Protein AF-A0A6B3HS02-F1 (afdb_monomer)

Radius of gyration: 13.83 Å; Cα contacts (8 Å, |Δi|>4): 31; chains: 1; bounding box: 35×16×32 Å

Foldseek 3Di:
DVQLCVEAPSNPPCNPPDNVVSCPVVDDCPDPVDNDDDDDDDDDPDPVVVVVVCCVVPPD

Secondary structure (DSSP, 8-state):
-HHHHH-GGGGGGGTTS-TTGGGTTS--TT-SS-----------S-HHHHHHHHHHHHT-

Structure (mmCIF, N/CA/C/O backbone):
data_AF-A0A6B3HS02-F1
#
_entry.id   AF-A0A6B3HS02-F1
#
loop_
_atom_site.group_PDB
_atom_site.id
_atom_site.type_symbol
_atom_site.label_atom_id
_atom_site.label_alt_id
_atom_site.label_comp_id
_atom_site.label_asym_id
_atom_site.label_entity_id
_atom_site.label_seq_id
_atom_site.pdbx_PDB_ins_code
_atom_site.Cartn_x
_atom_site.Cartn_y
_atom_site.Cartn_z
_atom_site.occupancy
_atom_site.B_iso_or_equiv
_atom_site.auth_seq_id
_atom_site.auth_comp_id
_atom_site.auth_asym_id
_atom_site.auth_atom_id
_atom_site.pdbx_PDB_model_num
ATOM 1 N N . VAL A 1 1 ? 7.747 11.256 -4.705 1.00 68.56 1 VAL A N 1
ATOM 2 C CA . VAL A 1 1 ? 6.624 10.287 -4.627 1.00 68.56 1 VAL A CA 1
ATOM 3 C C . VAL A 1 1 ? 6.234 9.797 -6.012 1.00 68.56 1 VAL A C 1
ATOM 5 O O . VAL A 1 1 ? 6.233 8.592 -6.203 1.00 68.56 1 VAL A O 1
ATOM 8 N N . GLU A 1 2 ? 6.019 10.685 -6.988 1.00 79.81 2 GLU A N 1
ATOM 9 C CA . GLU A 1 2 ? 5.687 10.303 -8.376 1.00 79.81 2 GLU A CA 1
ATOM 10 C C . GLU A 1 2 ? 6.635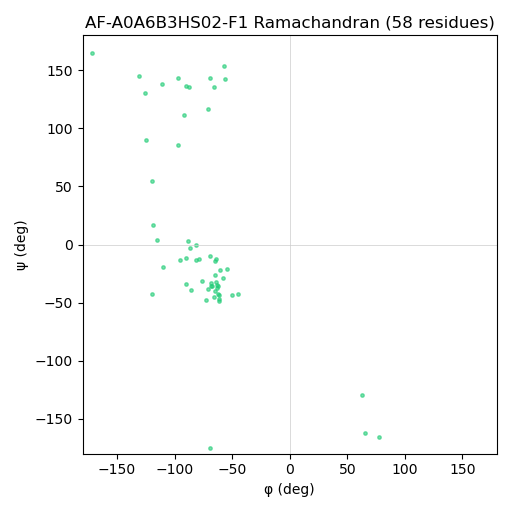 9.255 -8.985 1.00 79.81 2 GLU A C 1
ATOM 12 O O . GLU A 1 2 ? 6.157 8.268 -9.532 1.00 79.81 2 GLU A O 1
ATOM 17 N N . GLY A 1 3 ? 7.957 9.382 -8.798 1.00 85.44 3 GLY A N 1
ATOM 18 C CA . GLY A 1 3 ? 8.922 8.371 -9.267 1.00 85.44 3 GLY A CA 1
ATOM 19 C C . GLY A 1 3 ? 8.751 6.984 -8.626 1.00 85.44 3 GLY A C 1
ATOM 20 O O . GLY A 1 3 ? 8.881 5.969 -9.300 1.00 85.44 3 GLY A O 1
ATOM 21 N N . VAL A 1 4 ? 8.373 6.918 -7.344 1.00 84.62 4 VAL A N 1
ATOM 22 C CA . VAL A 1 4 ? 8.092 5.645 -6.648 1.00 84.62 4 VAL A CA 1
ATOM 23 C C . VAL A 1 4 ? 6.789 5.023 -7.160 1.00 84.62 4 VAL A C 1
ATOM 25 O O . VAL A 1 4 ? 6.718 3.807 -7.336 1.00 84.62 4 VAL A O 1
ATOM 28 N N . CYS A 1 5 ? 5.778 5.852 -7.445 1.00 82.81 5 CYS A N 1
ATOM 29 C CA . CYS A 1 5 ? 4.520 5.409 -8.048 1.00 82.81 5 CYS A CA 1
ATOM 30 C C . CYS A 1 5 ? 4.727 4.879 -9.474 1.00 82.81 5 CYS A C 1
ATOM 32 O O . CYS A 1 5 ? 4.217 3.809 -9.801 1.00 82.81 5 CYS A O 1
ATOM 34 N N . GLY A 1 6 ? 5.504 5.595 -10.294 1.00 83.69 6 GLY A N 1
ATOM 35 C CA . GLY A 1 6 ? 5.815 5.211 -11.673 1.00 83.69 6 GLY A CA 1
ATOM 36 C C . GLY A 1 6 ? 6.704 3.970 -11.776 1.00 83.69 6 GLY A C 1
ATOM 37 O O . GLY A 1 6 ? 6.516 3.148 -12.667 1.00 83.69 6 GLY A O 1
ATOM 38 N N . GLY A 1 7 ? 7.619 3.767 -10.827 1.00 85.62 7 GLY A N 1
ATOM 39 C CA . GLY A 1 7 ? 8.549 2.644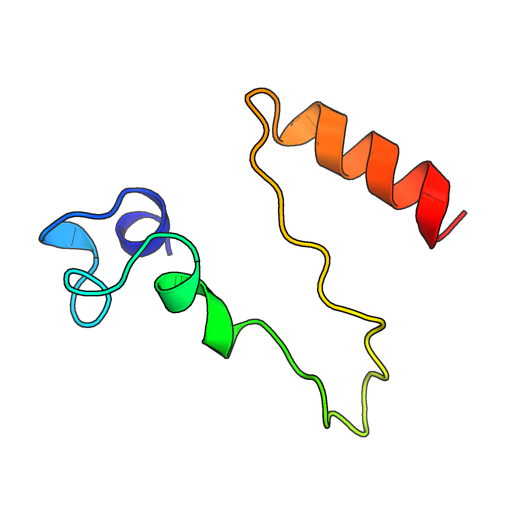 -10.862 1.00 85.62 7 GLY A CA 1
ATOM 40 C C . GLY A 1 7 ? 9.713 2.803 -11.823 1.00 85.62 7 GLY A C 1
ATOM 41 O O . GLY A 1 7 ? 10.015 3.898 -12.291 1.00 85.62 7 GLY A O 1
ATOM 42 N N . GLY A 1 8 ? 10.385 1.679 -12.078 1.00 85.50 8 GLY A N 1
ATOM 43 C CA . GLY A 1 8 ? 11.591 1.640 -12.898 1.00 85.50 8 GLY A CA 1
ATOM 44 C C . GLY A 1 8 ? 12.755 2.403 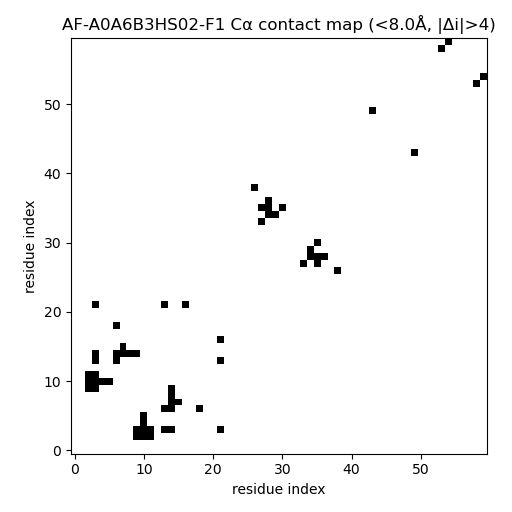-12.267 1.00 85.50 8 GLY A C 1
ATOM 45 O O . GLY A 1 8 ? 12.748 2.710 -11.075 1.00 85.50 8 GLY A O 1
ATOM 46 N N . GLU A 1 9 ? 13.759 2.730 -13.077 1.00 87.56 9 GLU A N 1
ATOM 47 C CA . GLU A 1 9 ? 14.993 3.394 -12.627 1.00 87.56 9 GLU A CA 1
ATOM 48 C C . GLU A 1 9 ? 14.731 4.745 -11.934 1.00 87.56 9 GLU A C 1
ATOM 50 O O . GLU A 1 9 ? 15.449 5.130 -11.010 1.00 87.56 9 GLU A O 1
ATOM 55 N N . GLY A 1 10 ? 13.640 5.428 -12.301 1.00 88.44 10 GLY A N 1
ATOM 56 C CA . GLY A 1 10 ? 13.200 6.678 -11.674 1.00 88.44 10 GLY A CA 1
ATOM 57 C C . GLY A 1 10 ? 12.685 6.537 -10.233 1.00 88.44 10 GLY A C 1
ATOM 58 O O . GLY A 1 10 ? 12.489 7.547 -9.556 1.00 88.44 10 GLY A O 1
ATOM 59 N N . ALA A 1 11 ? 12.485 5.315 -9.728 1.00 88.19 11 ALA A N 1
ATOM 60 C CA . ALA A 1 11 ? 12.059 5.066 -8.349 1.00 88.19 11 ALA A CA 1
ATOM 61 C C . ALA A 1 11 ? 13.211 5.119 -7.324 1.00 88.19 11 ALA A C 1
ATOM 63 O O . ALA A 1 11 ? 12.978 4.954 -6.122 1.00 88.19 11 ALA A O 1
ATOM 64 N N . GLY A 1 12 ? 14.450 5.365 -7.766 1.00 88.19 12 GLY A N 1
ATOM 65 C CA . GLY A 1 12 ? 15.618 5.481 -6.893 1.00 88.19 12 GLY A CA 1
ATOM 66 C C . GLY A 1 12 ? 15.904 4.177 -6.147 1.00 88.19 12 GLY A C 1
ATOM 67 O O . GLY A 1 12 ? 15.941 3.108 -6.745 1.00 88.19 12 GLY A O 1
ATOM 68 N N . GLN A 1 13 ? 16.074 4.244 -4.823 1.00 87.50 13 GLN A N 1
ATOM 69 C CA . GLN A 1 13 ? 16.349 3.055 -3.996 1.00 87.50 13 GLN A CA 1
ATOM 70 C C . GLN A 1 13 ? 15.226 2.003 -4.051 1.00 87.50 13 GLN A C 1
ATOM 72 O O . GLN A 1 13 ? 15.475 0.830 -3.798 1.00 87.50 13 GLN A O 1
ATOM 77 N N . ALA A 1 14 ? 14.007 2.407 -4.424 1.00 87.19 14 ALA A N 1
ATOM 78 C CA . ALA A 1 14 ? 12.857 1.520 -4.571 1.00 87.19 14 ALA A CA 1
ATOM 79 C C . ALA A 1 14 ? 12.742 0.899 -5.982 1.00 87.19 14 ALA A C 1
ATOM 81 O O . ALA A 1 14 ? 11.770 0.203 -6.262 1.00 87.19 14 ALA A O 1
ATOM 82 N N . ALA A 1 15 ? 13.694 1.154 -6.890 1.00 89.00 15 ALA A N 1
ATOM 83 C CA . ALA A 1 15 ? 13.654 0.642 -8.264 1.00 89.00 15 ALA A CA 1
ATOM 84 C C . ALA A 1 15 ? 13.738 -0.890 -8.344 1.00 89.00 15 ALA A C 1
ATOM 86 O O . ALA A 1 15 ? 13.142 -1.485 -9.238 1.00 89.00 15 ALA A O 1
ATOM 87 N N . GLY A 1 16 ? 14.450 -1.521 -7.405 1.00 88.06 16 GLY A N 1
ATOM 88 C CA . GLY A 1 16 ? 14.574 -2.980 -7.320 1.00 88.06 16 GLY A CA 1
ATOM 89 C C . GLY A 1 16 ? 13.457 -3.672 -6.533 1.00 88.06 16 GLY A C 1
ATOM 90 O O . GLY A 1 16 ? 13.457 -4.896 -6.435 1.00 88.06 16 GLY A O 1
ATOM 91 N N . ASP A 1 17 ? 12.526 -2.913 -5.951 1.00 88.19 17 ASP A N 1
ATOM 92 C CA . ASP A 1 17 ? 11.442 -3.455 -5.138 1.00 88.19 17 ASP A CA 1
ATOM 93 C C . ASP A 1 17 ? 10.209 -3.778 -5.991 1.00 88.19 17 ASP A C 1
ATOM 95 O O . ASP A 1 17 ? 9.742 -2.956 -6.785 1.00 88.19 17 ASP A O 1
ATOM 99 N N . ASP A 1 18 ? 9.595 -4.939 -5.740 1.00 84.62 18 ASP A N 1
ATOM 100 C CA . ASP A 1 18 ? 8.269 -5.256 -6.276 1.00 84.62 18 ASP A CA 1
ATOM 101 C C . ASP A 1 18 ? 7.237 -4.201 -5.858 1.00 84.62 18 ASP A C 1
ATOM 103 O O . ASP A 1 18 ? 7.336 -3.600 -4.782 1.00 84.62 18 ASP A O 1
ATOM 107 N N . ALA A 1 19 ? 6.177 -4.044 -6.660 1.00 79.56 19 ALA A N 1
ATOM 108 C CA . ALA A 1 19 ? 5.170 -2.995 -6.493 1.00 79.56 19 ALA A CA 1
ATOM 109 C C . ALA A 1 19 ? 4.693 -2.806 -5.041 1.00 79.56 19 ALA A C 1
ATOM 111 O O . ALA A 1 19 ? 4.604 -1.670 -4.584 1.00 79.56 19 ALA A O 1
ATOM 112 N N . GLY A 1 20 ? 4.453 -3.895 -4.300 1.00 78.44 20 GLY A N 1
ATOM 113 C CA . GLY A 1 20 ? 4.037 -3.842 -2.896 1.00 78.44 20 GLY A CA 1
ATOM 114 C C . GLY A 1 20 ? 5.152 -3.515 -1.889 1.00 78.44 20 GLY A C 1
ATOM 115 O O . GLY A 1 20 ? 4.877 -2.894 -0.864 1.00 78.44 20 GLY A O 1
ATOM 116 N N . ARG A 1 21 ? 6.413 -3.899 -2.143 1.00 83.69 21 ARG A N 1
ATOM 117 C CA . ARG A 1 21 ? 7.542 -3.590 -1.241 1.00 83.69 21 ARG A CA 1
ATOM 118 C C . ARG A 1 21 ? 7.858 -2.098 -1.220 1.00 83.69 21 ARG A C 1
ATOM 120 O O . ARG A 1 21 ? 8.091 -1.567 -0.135 1.00 83.69 21 ARG A O 1
ATOM 127 N N . ARG A 1 22 ? 7.710 -1.419 -2.363 1.00 86.50 22 ARG A N 1
ATOM 128 C CA . ARG A 1 22 ? 7.940 0.031 -2.518 1.00 86.50 22 ARG A CA 1
ATOM 129 C C . ARG A 1 22 ? 7.145 0.908 -1.552 1.00 86.50 22 ARG A C 1
ATOM 131 O O . ARG A 1 22 ? 7.534 2.046 -1.319 1.00 86.50 22 ARG A O 1
ATOM 138 N N . PHE A 1 23 ? 6.048 0.392 -0.992 1.00 84.81 23 PHE A N 1
ATOM 139 C CA . PHE A 1 23 ? 5.148 1.123 -0.097 1.00 84.81 23 PHE A CA 1
ATOM 140 C C . PHE A 1 23 ? 5.118 0.570 1.335 1.00 84.81 23 PHE A C 1
ATOM 142 O O . PHE A 1 23 ? 4.375 1.080 2.169 1.00 84.81 23 PHE A O 1
ATOM 149 N N . ARG A 1 24 ? 5.933 -0.438 1.684 1.00 79.38 24 ARG A N 1
ATOM 150 C CA . ARG A 1 24 ? 5.940 -1.019 3.045 1.00 79.38 24 ARG A CA 1
ATOM 151 C C . ARG A 1 24 ? 6.398 -0.055 4.143 1.00 79.38 24 ARG A C 1
ATOM 153 O O . ARG A 1 24 ? 6.193 -0.346 5.312 1.00 79.38 24 ARG A O 1
ATOM 160 N N . TRP A 1 25 ? 7.000 1.077 3.805 1.00 79.56 25 TRP A N 1
ATOM 161 C CA . TRP A 1 25 ? 7.327 2.126 4.775 1.00 79.56 25 TRP A CA 1
ATOM 162 C C . TRP A 1 25 ? 6.131 3.041 5.097 1.00 79.56 25 TRP A C 1
ATOM 164 O O . TRP A 1 25 ? 6.184 3.764 6.085 1.00 79.56 25 TRP A O 1
ATOM 174 N N . LEU A 1 26 ? 5.046 2.998 4.307 1.00 77.44 26 LEU A N 1
ATOM 175 C CA . LEU A 1 26 ? 3.808 3.749 4.570 1.00 77.44 26 LEU A CA 1
ATOM 176 C C . LEU A 1 26 ? 2.919 3.092 5.633 1.00 77.44 26 LEU A C 1
ATOM 178 O O . LEU A 1 26 ? 1.969 3.712 6.108 1.00 77.44 26 LEU A O 1
ATOM 182 N N . ILE A 1 27 ? 3.197 1.842 6.009 1.00 77.50 27 ILE A N 1
ATOM 183 C CA . ILE A 1 27 ? 2.437 1.154 7.052 1.00 77.50 27 ILE A CA 1
ATOM 184 C C . ILE A 1 27 ? 3.034 1.467 8.426 1.00 77.50 27 ILE A C 1
ATOM 186 O O . ILE A 1 27 ? 4.245 1.396 8.626 1.00 77.50 27 ILE A O 1
ATOM 190 N N . ALA A 1 28 ? 2.174 1.760 9.402 1.00 80.81 28 ALA A N 1
ATOM 191 C CA . ALA A 1 28 ? 2.580 2.074 10.773 1.00 80.81 28 ALA A CA 1
ATOM 192 C C . ALA A 1 28 ? 1.998 1.080 11.801 1.00 80.81 28 ALA A C 1
ATOM 194 O O . ALA A 1 28 ? 1.362 1.498 12.768 1.00 80.81 28 ALA A O 1
ATOM 195 N N . PRO A 1 29 ? 2.211 -0.242 11.642 1.00 73.31 29 PRO A N 1
ATOM 196 C CA . PRO A 1 29 ? 1.516 -1.276 12.421 1.00 73.31 29 PRO A CA 1
ATOM 197 C C . PRO A 1 29 ? 1.805 -1.249 13.93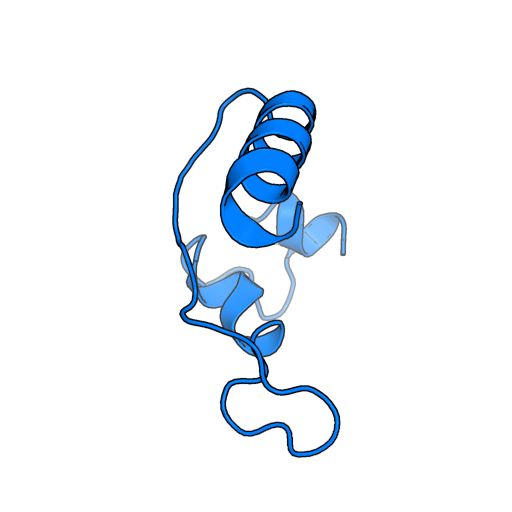1 1.00 73.31 29 PRO A C 1
ATOM 199 O O . PRO A 1 29 ? 1.133 -1.935 14.691 1.00 73.31 29 PRO A O 1
ATOM 202 N N . ARG A 1 30 ? 2.814 -0.491 14.380 1.00 75.31 30 ARG A N 1
ATOM 203 C CA . ARG A 1 30 ? 3.150 -0.316 15.804 1.00 75.31 30 ARG A CA 1
ATOM 204 C C . ARG A 1 30 ? 3.040 1.133 16.279 1.00 75.31 30 ARG A C 1
ATOM 206 O O . ARG A 1 30 ? 3.638 1.480 17.293 1.00 75.31 30 ARG A O 1
ATOM 213 N N . SER A 1 31 ? 2.353 1.997 15.533 1.00 81.06 31 SER A N 1
ATOM 214 C CA . SER A 1 31 ? 2.159 3.375 15.977 1.00 81.06 31 SER A CA 1
ATOM 215 C C . SER A 1 31 ? 1.289 3.407 17.237 1.00 81.06 31 SER A C 1
ATOM 217 O O . SER A 1 31 ? 0.300 2.684 17.359 1.00 81.06 31 SER A O 1
ATOM 219 N N . THR A 1 32 ? 1.713 4.221 18.203 1.00 82.00 32 THR A N 1
ATOM 220 C CA . THR A 1 32 ? 0.978 4.507 19.444 1.00 82.00 32 THR A CA 1
ATOM 221 C C . THR A 1 32 ? 0.150 5.787 19.335 1.00 82.00 32 THR A C 1
ATOM 223 O O . THR A 1 32 ? -0.716 6.022 20.169 1.00 82.00 32 THR A O 1
ATOM 226 N N . VAL A 1 33 ? 0.404 6.602 18.303 1.00 84.88 33 VAL A N 1
ATOM 227 C CA . VAL A 1 33 ? -0.359 7.821 17.984 1.00 84.88 33 VAL A CA 1
ATOM 228 C C . VAL A 1 33 ? -1.582 7.483 17.134 1.00 84.88 33 VAL A C 1
ATOM 230 O O . VAL A 1 33 ? -2.658 8.033 17.337 1.00 84.88 33 VAL A O 1
ATOM 233 N N . VAL A 1 34 ? -1.423 6.555 16.192 1.00 77.44 34 VAL A N 1
ATOM 234 C CA . VAL A 1 34 ? -2.501 6.038 15.344 1.00 77.44 34 VAL A CA 1
ATOM 235 C C . VAL A 1 34 ? -2.485 4.524 15.494 1.00 77.44 34 VAL A C 1
ATOM 237 O O . VAL A 1 34 ? -1.424 3.929 15.359 1.00 77.44 34 VAL A O 1
ATOM 240 N N . GLN A 1 35 ? -3.630 3.896 15.757 1.00 78.12 35 GLN A N 1
ATOM 241 C CA . GLN A 1 35 ? -3.789 2.436 15.731 1.00 78.12 35 GLN A CA 1
ATOM 242 C C . GLN A 1 35 ? -4.373 2.029 14.369 1.00 78.12 35 GLN A C 1
ATOM 244 O O . GLN A 1 35 ? -5.594 1.957 14.232 1.00 78.12 35 GLN A O 1
ATOM 249 N N . PRO A 1 36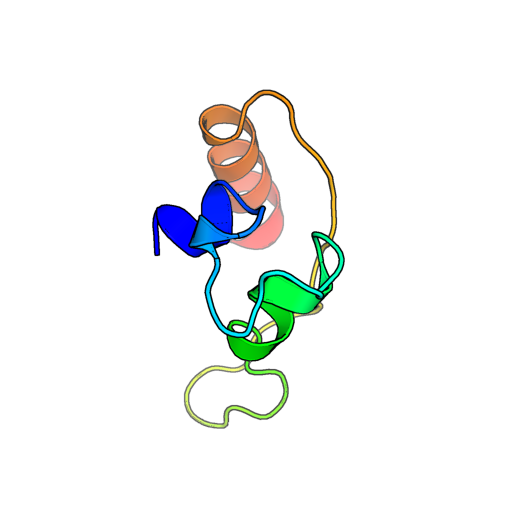 ? -3.545 1.833 13.323 1.00 74.44 36 PRO A N 1
ATOM 250 C CA . PRO A 1 36 ? -4.058 1.405 12.032 1.00 74.44 36 PRO A CA 1
ATOM 251 C C . PRO A 1 36 ? -4.559 -0.041 12.094 1.00 74.44 36 PRO A C 1
ATOM 253 O O . PRO A 1 36 ? -3.956 -0.896 12.745 1.00 74.44 36 PRO A O 1
ATOM 256 N N . GLY A 1 37 ? -5.650 -0.307 11.373 1.00 73.88 37 GLY A N 1
ATOM 257 C CA . GLY A 1 37 ? -6.150 -1.659 11.135 1.00 73.88 37 GLY A CA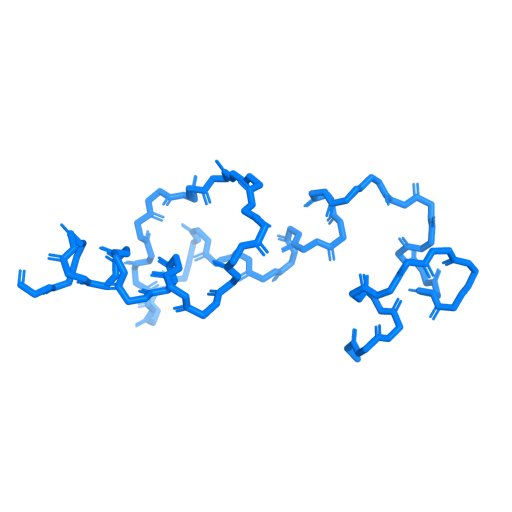 1
ATOM 258 C C . GLY A 1 37 ? -5.231 -2.482 10.225 1.00 73.88 37 GLY A C 1
ATOM 259 O O . GLY A 1 37 ? -4.146 -2.047 9.829 1.00 73.88 37 GLY A O 1
ATOM 260 N N . ALA A 1 38 ? -5.673 -3.695 9.882 1.00 76.88 38 ALA A N 1
ATOM 261 C CA . ALA A 1 38 ? -4.933 -4.569 8.979 1.00 76.88 38 ALA A CA 1
ATOM 262 C C . ALA A 1 38 ? -4.659 -3.884 7.629 1.00 76.88 38 ALA A C 1
ATOM 264 O O . ALA A 1 38 ? -5.494 -3.160 7.090 1.00 76.88 38 ALA A O 1
ATOM 265 N N . VAL A 1 39 ? -3.475 -4.134 7.065 1.00 76.25 39 VAL A N 1
ATOM 266 C CA . VAL A 1 39 ? -3.138 -3.638 5.729 1.00 76.25 39 VAL A CA 1
ATOM 267 C C . VAL A 1 39 ? -3.950 -4.427 4.710 1.00 76.25 39 VAL A C 1
ATOM 269 O O . VAL A 1 39 ? -3.762 -5.634 4.563 1.00 76.25 39 VAL A O 1
ATOM 272 N N . HIS A 1 40 ? -4.825 -3.739 3.986 1.00 75.25 40 HIS A N 1
ATOM 273 C CA . HIS A 1 40 ? -5.549 -4.310 2.859 1.00 75.25 40 HIS A CA 1
ATOM 274 C C . HIS A 1 40 ? -4.755 -4.045 1.578 1.00 75.25 40 HIS A C 1
ATOM 276 O O . HIS A 1 40 ? -4.603 -2.899 1.162 1.00 75.25 40 HIS A O 1
ATOM 282 N N . SER A 1 41 ? -4.210 -5.099 0.967 1.00 71.88 41 SER A N 1
ATOM 283 C CA . SER A 1 41 ? -3.567 -5.012 -0.347 1.00 71.88 41 SER A CA 1
ATOM 284 C C . SER A 1 41 ? -4.527 -5.439 -1.453 1.00 71.88 41 SER A C 1
ATOM 286 O O . SER A 1 41 ? -5.272 -6.402 -1.286 1.00 71.88 41 SER A O 1
ATOM 288 N N . GLY A 1 42 ? -4.447 -4.777 -2.601 1.00 78.56 42 GLY A N 1
ATOM 289 C CA . GLY A 1 42 ? -5.236 -5.069 -3.792 1.00 78.56 42 GLY A CA 1
ATOM 290 C C . GLY A 1 42 ? -4.737 -4.234 -4.968 1.00 78.56 42 GLY A C 1
ATOM 291 O O . GLY A 1 42 ? -3.975 -3.286 -4.778 1.00 78.56 42 GLY A O 1
ATOM 292 N N . LEU A 1 43 ? -5.141 -4.602 -6.180 1.00 81.12 43 LEU A N 1
ATOM 293 C CA . LEU A 1 43 ? -4.929 -3.793 -7.377 1.00 81.12 43 LEU A CA 1
ATOM 294 C C . LEU A 1 43 ? -6.285 -3.265 -7.837 1.00 81.12 43 LEU A C 1
ATOM 296 O O . LEU A 1 43 ? -7.267 -4.003 -7.830 1.00 81.12 43 LEU A O 1
ATOM 300 N N . THR A 1 44 ? -6.324 -2.002 -8.247 1.00 88.00 44 THR A N 1
ATOM 301 C CA . THR A 1 44 ? -7.504 -1.375 -8.844 1.00 88.00 44 THR A CA 1
ATOM 302 C C . THR A 1 44 ? -7.104 -0.666 -10.128 1.00 88.00 44 THR A C 1
ATOM 304 O O . THR A 1 44 ? -6.003 -0.122 -10.232 1.00 88.00 44 THR A O 1
ATOM 307 N N . THR A 1 45 ? -8.001 -0.677 -11.108 1.00 92.69 45 THR A N 1
ATOM 308 C CA . THR A 1 45 ? -7.892 0.137 -12.324 1.00 92.69 45 THR A CA 1
ATOM 309 C C . THR A 1 45 ? -8.561 1.503 -12.169 1.00 92.69 45 THR A C 1
ATOM 311 O O . THR A 1 45 ? -8.353 2.367 -13.012 1.00 92.69 45 THR A O 1
ATOM 314 N N . ASP A 1 46 ? -9.340 1.708 -11.101 1.00 94.88 46 ASP A N 1
ATOM 315 C CA . ASP A 1 46 ? -9.963 2.983 -10.732 1.00 94.88 46 ASP A CA 1
ATOM 316 C C . ASP A 1 46 ? -9.560 3.363 -9.295 1.00 94.88 46 ASP A C 1
ATOM 318 O O . ASP A 1 46 ? -10.216 2.961 -8.326 1.00 94.88 46 ASP A O 1
ATOM 322 N N . PRO A 1 47 ? -8.447 4.101 -9.124 1.00 88.88 47 PRO A N 1
ATOM 323 C CA . PRO A 1 47 ? -7.982 4.518 -7.806 1.00 88.88 47 PRO A CA 1
ATOM 324 C C . PRO A 1 47 ? -8.961 5.441 -7.075 1.00 88.88 47 PRO A C 1
ATOM 326 O O . PRO A 1 47 ? -9.069 5.356 -5.855 1.00 88.88 47 PRO A O 1
ATOM 329 N N . ALA A 1 48 ? -9.667 6.317 -7.797 1.00 93.25 48 ALA A N 1
ATOM 330 C CA . ALA A 1 48 ? -10.569 7.289 -7.185 1.00 93.25 48 ALA A CA 1
ATOM 331 C C . ALA A 1 48 ? -11.836 6.603 -6.654 1.00 93.25 48 ALA A C 1
ATOM 333 O O . ALA A 1 48 ? -12.201 6.800 -5.495 1.00 93.25 48 ALA A O 1
ATOM 334 N N . GLY A 1 49 ? -12.458 5.741 -7.464 1.00 96.12 49 GLY A N 1
ATOM 335 C CA . GLY A 1 49 ? -13.628 4.969 -7.045 1.00 96.12 49 GLY A CA 1
ATOM 336 C C . GLY A 1 49 ? -13.323 3.996 -5.904 1.00 96.12 49 GLY A C 1
ATOM 337 O O . GLY A 1 49 ? -14.132 3.838 -4.987 1.00 96.12 49 GLY A O 1
ATOM 338 N N . GLU A 1 50 ? -12.137 3.382 -5.909 1.00 93.19 50 GLU A N 1
ATOM 339 C CA . GLU A 1 50 ? -11.761 2.425 -4.867 1.00 93.19 50 GLU A CA 1
ATOM 340 C C . GLU A 1 50 ? -11.574 3.085 -3.493 1.00 93.19 50 GLU A C 1
ATOM 342 O O . GLU A 1 50 ? -11.964 2.506 -2.477 1.00 93.19 50 GLU A O 1
ATOM 347 N N . VAL A 1 51 ? -11.049 4.315 -3.444 1.00 89.94 51 VAL A N 1
ATOM 348 C CA . VAL A 1 51 ? -10.934 5.081 -2.191 1.00 89.94 51 VAL A CA 1
ATOM 349 C C . VAL A 1 51 ? -12.311 5.352 -1.581 1.00 89.94 51 VAL A C 1
ATOM 351 O O . VAL A 1 51 ? -12.509 5.088 -0.394 1.00 89.94 51 VAL A O 1
ATOM 354 N N . GLU A 1 52 ? -13.278 5.803 -2.382 1.00 95.88 52 GLU A N 1
ATOM 355 C CA . GLU A 1 52 ? -14.646 6.061 -1.910 1.00 95.88 52 GLU A CA 1
ATOM 356 C C . GLU A 1 52 ? -15.327 4.785 -1.396 1.00 95.88 52 GLU A C 1
ATOM 358 O O . GLU A 1 52 ? -15.944 4.781 -0.324 1.00 95.88 52 GLU A O 1
ATOM 363 N N . ARG A 1 53 ? -15.166 3.668 -2.118 1.00 94.25 53 ARG A N 1
ATOM 364 C CA . ARG A 1 53 ? -15.708 2.363 -1.718 1.00 94.25 53 ARG A CA 1
ATOM 365 C C . ARG A 1 53 ? -15.133 1.895 -0.381 1.00 94.25 53 AR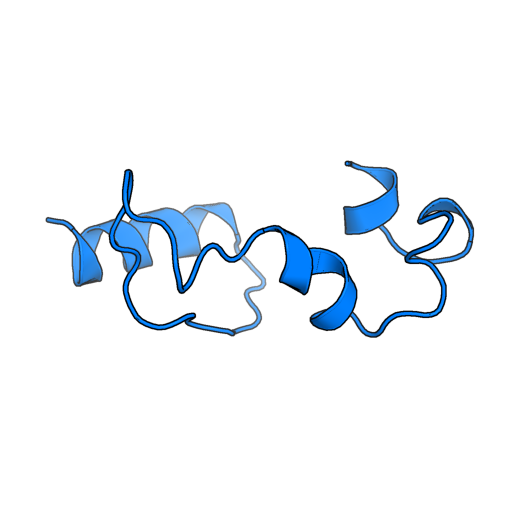G A C 1
ATOM 367 O O . ARG A 1 53 ? -15.890 1.474 0.492 1.00 94.25 53 ARG A O 1
ATOM 374 N N . LEU A 1 54 ? -13.810 1.953 -0.213 1.00 90.38 54 LEU A N 1
ATOM 375 C CA . LEU A 1 54 ? -13.142 1.532 1.023 1.00 90.38 54 LEU A CA 1
ATOM 376 C C . LEU A 1 54 ? -13.529 2.421 2.207 1.00 90.38 54 LEU A C 1
ATOM 378 O O . LEU A 1 54 ? -13.777 1.903 3.295 1.00 90.38 54 LEU A O 1
ATOM 382 N N . PHE A 1 55 ? -13.638 3.735 1.999 1.00 90.94 55 PHE A N 1
ATOM 383 C CA . PHE A 1 55 ? -14.071 4.664 3.042 1.00 90.94 55 PHE A CA 1
ATOM 384 C C . PHE A 1 55 ? -15.496 4.357 3.525 1.00 90.94 55 PHE A C 1
ATOM 386 O O 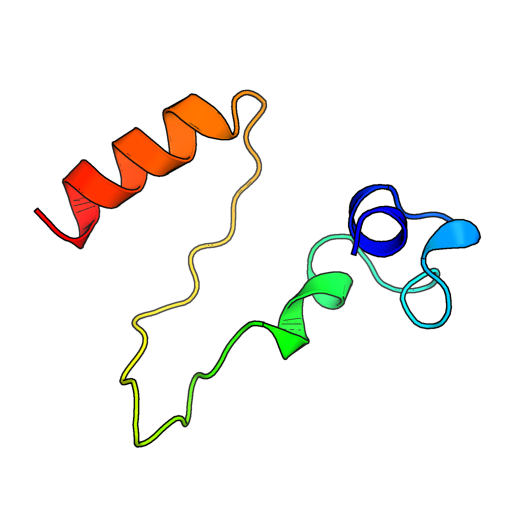. PHE A 1 55 ? -15.746 4.309 4.730 1.00 90.94 55 PHE A O 1
ATOM 393 N N . GLY A 1 56 ? -16.415 4.070 2.597 1.00 95.44 56 GLY A N 1
ATOM 394 C CA . GLY A 1 56 ? -17.779 3.656 2.927 1.00 95.44 56 GLY A CA 1
ATOM 395 C C . GLY A 1 56 ? -17.878 2.314 3.663 1.00 95.44 56 GLY A C 1
ATOM 396 O O . GLY A 1 56 ? -18.839 2.114 4.395 1.00 95.44 56 GLY A O 1
ATOM 397 N N . LEU A 1 57 ? -16.911 1.407 3.489 1.00 91.19 57 LEU A N 1
ATOM 398 C CA . LEU A 1 57 ? -16.909 0.087 4.134 1.00 91.19 57 LEU A CA 1
ATOM 399 C C . LEU A 1 57 ? -16.216 0.053 5.499 1.00 91.19 57 LEU A C 1
ATOM 401 O O . LEU A 1 57 ? -16.594 -0.758 6.340 1.00 91.19 57 LEU A O 1
ATOM 405 N N . LEU A 1 58 ? -15.156 0.844 5.686 1.00 86.00 58 LEU A N 1
ATOM 406 C CA . LEU A 1 58 ? -14.250 0.707 6.834 1.00 86.00 58 LEU A CA 1
ATOM 407 C C . LEU A 1 58 ? -14.349 1.845 7.854 1.00 86.00 58 LEU A C 1
ATOM 409 O O . LEU A 1 58 ? -13.861 1.681 8.970 1.00 86.00 58 LEU A O 1
ATOM 413 N N . VAL A 1 59 ? -14.905 3.000 7.475 1.00 88.31 59 VAL A N 1
ATOM 414 C CA . VAL A 1 59 ? -14.900 4.206 8.324 1.00 88.31 59 VAL A CA 1
ATOM 415 C C . VAL A 1 59 ? -16.301 4.693 8.662 1.00 88.31 59 VAL A C 1
ATOM 417 O O . VAL A 1 59 ? -16.526 5.129 9.790 1.00 88.31 59 VAL A O 1
ATOM 420 N 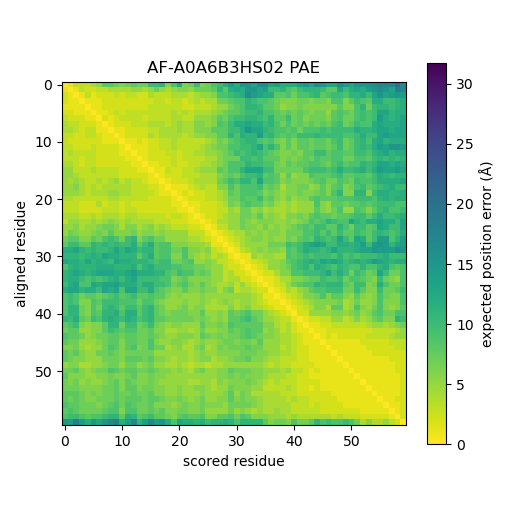N . ARG A 1 60 ? -17.198 4.698 7.673 1.00 82.75 60 ARG A N 1
ATOM 421 C CA . ARG A 1 60 ? -18.526 5.299 7.799 1.00 82.75 60 ARG A CA 1
ATOM 422 C C . ARG A 1 60 ? -19.487 4.449 8.631 1.00 82.75 60 ARG A C 1
ATOM 424 O O . ARG A 1 60 ? -19.355 3.207 8.611 1.00 82.75 60 ARG A O 1
#

Sequence (60 aa):
VEGVCGGGEGAGQAAGDDAGRRFRWLIAPRSTVVQPGAVHSGLTTDPAGEVERLFGLLVR

Mean predicted aligned error: 6.28 Å

Solvent-accessible surface area (backbone atoms only — not comparable to full-atom values): 4014 Å² total; per-residue (Å²): 108,68,37,59,74,73,36,50,80,67,18,55,93,42,36,85,42,56,85,71,60,62,50,59,82,78,60,52,90,79,43,88,91,49,83,64,74,84,88,84,84,86,88,72,96,49,68,69,64,48,52,56,54,50,44,60,71,76,71,103

pLDDT: mean 84.22, std 6.56, range [68.56, 96.12]